Protein AF-A0A4Q7XW99-F1 (afdb_monomer_lite)

Secondary structure (DSSP, 8-state):
-EEEEEE-TTS-EEEEEE-S-TT-SEES-HHHHHHHHHTTT-EEESSTTS-EEE--TT-HHHHHHHHHHHSEEEEE-TTPPPP-----

Structure (mmCIF, N/CA/C/O backbone):
data_AF-A0A4Q7XW99-F1
#
_entry.id   AF-A0A4Q7XW99-F1
#
loop_
_atom_site.group_PDB
_atom_site.id
_atom_site.type_symbol
_atom_site.label_atom_id
_atom_site.label_alt_id
_atom_site.label_comp_id
_atom_site.label_asym_id
_atom_site.label_entity_id
_atom_site.label_seq_id
_atom_site.pdbx_PDB_ins_code
_atom_site.Cartn_x
_atom_site.Cartn_y
_atom_site.Cartn_z
_atom_site.occupancy
_atom_site.B_iso_or_equiv
_atom_site.auth_seq_id
_atom_site.auth_comp_id
_atom_site.auth_asym_id
_atom_site.auth_atom_id
_atom_site.pdbx_PDB_model_num
ATOM 1 N N . MET A 1 1 ? -7.492 8.694 -6.449 1.00 88.19 1 MET A N 1
ATOM 2 C CA . MET A 1 1 ? -6.772 7.492 -6.914 1.00 88.19 1 MET A CA 1
ATOM 3 C C . MET A 1 1 ? -5.406 7.879 -7.441 1.00 88.19 1 MET A C 1
ATOM 5 O O . MET A 1 1 ? -5.291 8.953 -8.019 1.00 88.19 1 MET A O 1
ATOM 9 N N . PHE A 1 2 ? -4.406 7.032 -7.232 1.00 94.81 2 PHE A N 1
ATOM 10 C CA . PHE A 1 2 ? -3.037 7.208 -7.729 1.00 94.81 2 PHE A CA 1
ATOM 11 C C . PHE A 1 2 ? -2.367 5.839 -7.868 1.00 94.81 2 PHE A C 1
ATOM 13 O O . PHE A 1 2 ? -2.868 4.841 -7.344 1.00 94.81 2 PHE A O 1
ATOM 20 N N . THR A 1 3 ? -1.249 5.795 -8.584 1.00 97.00 3 THR A N 1
ATOM 21 C CA . THR A 1 3 ? -0.462 4.574 -8.778 1.00 97.00 3 THR A CA 1
ATOM 22 C C . THR A 1 3 ? 0.639 4.480 -7.725 1.00 97.00 3 THR A C 1
ATOM 24 O O . THR A 1 3 ? 1.191 5.502 -7.326 1.00 97.00 3 THR A O 1
ATOM 27 N N . VAL A 1 4 ? 0.970 3.271 -7.285 1.00 97.38 4 VAL A N 1
ATOM 28 C CA . VAL A 1 4 ? 2.118 2.977 -6.423 1.00 97.38 4 VAL A CA 1
ATOM 29 C C . VAL A 1 4 ? 2.905 1.842 -7.054 1.00 97.38 4 VAL A C 1
ATOM 31 O O . VAL A 1 4 ? 2.325 0.807 -7.391 1.00 97.38 4 VAL A O 1
ATOM 34 N N . THR A 1 5 ? 4.209 2.031 -7.196 1.00 97.44 5 THR A N 1
ATOM 35 C CA . THR A 1 5 ? 5.147 0.976 -7.575 1.00 97.44 5 THR A CA 1
ATOM 36 C C . THR A 1 5 ? 6.025 0.657 -6.378 1.00 97.44 5 THR A C 1
ATOM 38 O O . THR A 1 5 ? 6.555 1.564 -5.736 1.00 97.44 5 THR A O 1
ATOM 41 N N . GLY A 1 6 ? 6.186 -0.625 -6.079 1.00 97.00 6 GLY A N 1
ATOM 42 C CA . GLY A 1 6 ? 7.006 -1.082 -4.966 1.00 97.00 6 GLY A CA 1
ATOM 43 C C . GLY A 1 6 ? 7.501 -2.508 -5.147 1.00 97.00 6 GLY A C 1
ATOM 44 O O . GLY A 1 6 ? 7.280 -3.128 -6.190 1.00 97.00 6 GLY A O 1
ATOM 45 N N . ALA A 1 7 ? 8.169 -3.022 -4.123 1.00 97.56 7 ALA A N 1
ATOM 46 C CA . ALA A 1 7 ? 8.658 -4.388 -4.052 1.00 97.56 7 ALA A CA 1
ATOM 47 C C . ALA A 1 7 ? 8.334 -5.018 -2.693 1.00 97.56 7 ALA A C 1
ATOM 49 O O . ALA A 1 7 ? 8.394 -4.360 -1.657 1.00 97.56 7 ALA A O 1
ATOM 50 N N . PHE A 1 8 ? 7.978 -6.300 -2.701 1.00 96.50 8 PHE A N 1
ATOM 51 C CA . PHE A 1 8 ? 7.864 -7.104 -1.481 1.00 96.50 8 PHE A CA 1
ATOM 52 C C . PHE A 1 8 ? 9.255 -7.539 -0.989 1.00 96.50 8 PHE A C 1
ATOM 54 O O . PHE A 1 8 ? 10.224 -7.486 -1.746 1.00 96.50 8 PHE A O 1
ATOM 61 N N . ASP A 1 9 ? 9.351 -8.043 0.245 1.00 93.88 9 ASP A N 1
ATOM 62 C CA . ASP A 1 9 ? 10.616 -8.517 0.837 1.00 93.88 9 ASP A CA 1
ATOM 63 C C . ASP A 1 9 ? 11.275 -9.672 0.062 1.00 93.88 9 ASP A C 1
ATOM 65 O O . ASP A 1 9 ? 12.481 -9.891 0.161 1.00 93.88 9 ASP A O 1
ATOM 69 N N . ASP A 1 10 ? 10.495 -10.413 -0.735 1.00 94.38 10 ASP A N 1
ATOM 70 C CA . ASP A 1 10 ? 10.992 -11.460 -1.638 1.00 94.38 10 ASP A CA 1
ATOM 71 C C . ASP A 1 10 ? 11.578 -10.904 -2.953 1.00 94.38 10 ASP A C 1
ATOM 73 O O . ASP A 1 10 ? 12.014 -11.668 -3.816 1.00 94.38 10 ASP A O 1
ATOM 77 N N . GLY A 1 11 ? 11.594 -9.577 -3.114 1.00 94.19 11 GLY A N 1
ATOM 78 C CA . GLY A 1 11 ? 12.071 -8.863 -4.295 1.00 94.19 11 GLY A CA 1
ATOM 79 C C . GLY A 1 11 ? 11.060 -8.793 -5.442 1.00 94.19 11 GLY A C 1
ATOM 80 O O . GLY A 1 11 ? 11.361 -8.195 -6.477 1.00 94.19 11 GLY A O 1
ATOM 81 N N . ALA A 1 12 ? 9.863 -9.377 -5.303 1.00 95.69 12 ALA A N 1
ATOM 82 C CA . ALA A 1 12 ? 8.841 -9.289 -6.338 1.00 95.69 12 ALA A CA 1
ATOM 83 C C . ALA A 1 12 ? 8.305 -7.855 -6.438 1.00 95.69 12 ALA A C 1
ATOM 85 O O . ALA A 1 12 ? 7.782 -7.300 -5.470 1.00 95.69 12 ALA A O 1
ATOM 86 N N . THR A 1 13 ? 8.398 -7.263 -7.627 1.00 97.06 13 THR A N 1
ATOM 87 C CA . THR A 1 13 ? 7.892 -5.913 -7.875 1.00 97.06 13 THR A CA 1
ATOM 88 C C . THR A 1 13 ? 6.397 -5.918 -8.169 1.00 97.06 13 THR A C 1
ATOM 90 O O . THR A 1 13 ? 5.825 -6.893 -8.667 1.00 97.06 13 THR A O 1
ATOM 93 N N . TYR A 1 14 ? 5.741 -4.805 -7.863 1.00 96.81 14 TYR A N 1
ATOM 94 C CA . TYR A 1 14 ? 4.342 -4.579 -8.181 1.00 96.81 14 TYR A CA 1
ATOM 95 C C . TYR A 1 14 ? 4.112 -3.139 -8.627 1.00 96.81 14 TYR A C 1
ATOM 97 O O . TYR A 1 14 ? 4.791 -2.218 -8.183 1.00 96.81 14 TYR A O 1
ATOM 105 N N . THR A 1 15 ? 3.077 -2.949 -9.442 1.00 97.38 15 THR A N 1
ATOM 106 C CA . THR A 1 15 ? 2.475 -1.644 -9.709 1.00 97.38 15 THR A CA 1
ATOM 107 C C . THR A 1 15 ? 0.981 -1.776 -9.470 1.00 97.38 15 THR A C 1
ATOM 109 O O . THR A 1 15 ? 0.331 -2.669 -10.018 1.00 97.38 15 THR A O 1
ATOM 112 N N . VAL A 1 16 ? 0.436 -0.915 -8.620 1.00 97.56 16 VAL A N 1
ATOM 113 C CA . VAL A 1 16 ? -0.971 -0.954 -8.227 1.00 97.56 16 VAL A CA 1
ATOM 114 C C . VAL A 1 16 ? -1.614 0.411 -8.287 1.00 97.56 16 VAL A C 1
ATOM 116 O O . VAL A 1 16 ? -0.956 1.430 -8.123 1.00 97.56 16 VAL A O 1
ATOM 119 N N . GLN A 1 17 ? -2.928 0.423 -8.462 1.00 98.00 17 GLN A N 1
ATOM 120 C CA . GLN A 1 17 ? -3.740 1.613 -8.290 1.00 98.00 17 GLN A CA 1
ATOM 121 C C . GLN A 1 17 ? -4.398 1.589 -6.911 1.00 98.00 17 GLN A C 1
ATOM 123 O O . GLN A 1 17 ? -5.142 0.659 -6.599 1.00 98.00 17 GLN A O 1
ATOM 128 N N . VAL A 1 18 ? -4.169 2.635 -6.120 1.00 97.12 18 VAL A N 1
ATOM 129 C CA . VAL A 1 18 ? -4.918 2.916 -4.890 1.00 97.12 18 VAL A CA 1
ATOM 130 C C . VAL A 1 18 ? -6.196 3.652 -5.279 1.00 97.12 18 VAL A C 1
ATOM 132 O O . VAL A 1 18 ? -6.151 4.736 -5.871 1.00 97.12 18 VAL A O 1
ATOM 135 N N . THR A 1 19 ? -7.348 3.046 -5.010 1.00 95.19 19 THR A N 1
ATOM 136 C CA . THR A 1 19 ? -8.630 3.444 -5.615 1.00 95.19 19 THR A CA 1
ATOM 137 C C . THR A 1 19 ? -9.404 4.463 -4.775 1.00 95.19 19 THR A C 1
ATOM 139 O O . THR A 1 19 ? -9.983 5.385 -5.348 1.00 95.19 19 THR A O 1
ATOM 142 N N . GLY A 1 20 ? -9.365 4.334 -3.444 1.00 93.56 20 GLY A N 1
ATOM 143 C CA . GLY A 1 20 ? -10.265 5.035 -2.517 1.00 93.56 20 GLY A CA 1
ATOM 144 C C . GLY A 1 20 ? -11.642 4.379 -2.377 1.00 93.56 20 GLY A C 1
ATOM 145 O O . GLY A 1 20 ? -12.594 5.037 -1.973 1.00 93.56 20 GLY A O 1
ATOM 146 N N . ASP A 1 21 ? -11.761 3.104 -2.747 1.00 94.50 21 ASP A N 1
ATOM 147 C CA . ASP A 1 21 ? -12.979 2.302 -2.635 1.00 94.50 21 ASP A CA 1
ATOM 148 C C . ASP A 1 21 ? -12.760 1.179 -1.612 1.00 94.50 21 ASP A C 1
ATOM 150 O O . ASP A 1 21 ? -11.900 0.323 -1.817 1.00 94.50 21 ASP A O 1
ATOM 154 N N . ALA A 1 22 ? -13.553 1.152 -0.536 1.00 92.00 22 ALA A N 1
ATOM 155 C CA . ALA A 1 22 ? -13.449 0.138 0.516 1.00 92.00 22 ALA A CA 1
ATOM 156 C C . ALA A 1 22 ? -13.637 -1.299 0.003 1.00 92.00 22 ALA A C 1
ATOM 158 O O . ALA A 1 22 ? -13.020 -2.219 0.533 1.00 92.00 22 ALA A O 1
ATOM 159 N N . ALA A 1 23 ? -14.451 -1.509 -1.037 1.00 92.81 23 ALA A N 1
ATOM 160 C CA . ALA A 1 23 ? -14.665 -2.838 -1.608 1.00 92.81 23 ALA A CA 1
ATOM 161 C C . ALA A 1 23 ? -13.477 -3.306 -2.462 1.00 92.81 23 ALA A C 1
ATOM 163 O O . ALA A 1 23 ? -13.322 -4.499 -2.728 1.00 92.81 23 ALA A O 1
ATOM 164 N N . ARG A 1 24 ? -12.647 -2.371 -2.933 1.00 94.94 24 ARG A N 1
ATOM 165 C CA . ARG A 1 24 ? -11.474 -2.668 -3.755 1.00 94.94 24 ARG A CA 1
ATOM 166 C C . ARG A 1 24 ? -10.399 -1.601 -3.552 1.00 94.94 24 ARG A C 1
ATOM 168 O O . ARG A 1 24 ? -10.168 -0.819 -4.476 1.00 94.94 24 ARG A O 1
ATOM 175 N N . PRO A 1 25 ? -9.719 -1.572 -2.395 1.00 95.19 25 PRO A N 1
ATOM 176 C CA . PRO A 1 25 ? -8.791 -0.496 -2.033 1.00 95.19 25 PRO A CA 1
ATOM 177 C C . PRO A 1 25 ? -7.579 -0.415 -2.964 1.00 95.19 25 PRO A C 1
ATOM 179 O O . PRO A 1 25 ? -7.068 0.670 -3.257 1.00 95.19 25 PRO A O 1
ATOM 182 N N . VAL A 1 26 ? -7.147 -1.573 -3.468 1.00 97.06 26 VAL A N 1
ATOM 183 C CA . VAL A 1 26 ? -5.999 -1.726 -4.360 1.00 97.06 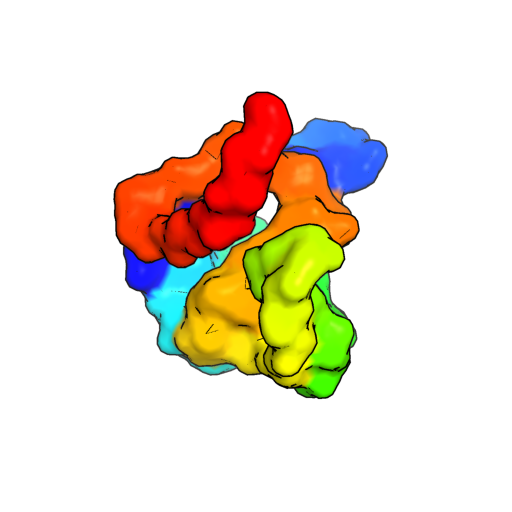26 VAL A CA 1
ATOM 184 C C . VAL A 1 26 ? -6.394 -2.566 -5.574 1.00 97.06 26 VAL A C 1
ATOM 186 O O . VAL A 1 26 ? -7.056 -3.596 -5.447 1.00 97.06 26 VAL A O 1
ATOM 189 N N . ALA A 1 27 ? -5.963 -2.145 -6.763 1.00 96.88 27 ALA A N 1
ATOM 190 C CA . ALA A 1 27 ? -6.117 -2.887 -8.013 1.00 96.88 27 ALA A CA 1
ATOM 191 C C . ALA A 1 27 ? -4.756 -3.119 -8.691 1.00 96.88 27 ALA A C 1
ATOM 193 O O . ALA A 1 27 ? -3.866 -2.281 -8.594 1.00 96.88 27 ALA A O 1
ATOM 194 N N . GLY A 1 28 ? -4.598 -4.244 -9.396 1.00 95.19 28 GLY A N 1
ATOM 195 C CA . GLY A 1 28 ? -3.380 -4.579 -10.156 1.00 95.19 28 GLY A CA 1
ATOM 196 C C . GLY A 1 28 ? -2.477 -5.638 -9.510 1.00 95.19 28 GLY A C 1
ATOM 197 O O . GLY A 1 28 ? -1.765 -6.336 -10.223 1.00 95.19 28 GLY A O 1
ATOM 198 N N . SER A 1 29 ? -2.569 -5.855 -8.193 1.00 96.62 29 SER A N 1
ATOM 199 C CA . SER A 1 29 ? -1.843 -6.926 -7.492 1.00 96.62 29 SER A CA 1
ATOM 200 C C . SER A 1 29 ? -2.702 -7.558 -6.405 1.00 96.62 29 SER A C 1
ATOM 202 O O . SER A 1 29 ? -3.157 -6.882 -5.484 1.00 96.62 29 SER A O 1
ATOM 204 N N . ARG A 1 30 ? -2.889 -8.883 -6.485 1.00 95.94 30 ARG A N 1
ATOM 205 C CA . ARG A 1 30 ? -3.612 -9.650 -5.457 1.00 95.94 30 ARG A CA 1
ATOM 206 C C . ARG A 1 30 ? -2.879 -9.653 -4.120 1.00 95.94 30 ARG A C 1
ATOM 208 O O . ARG A 1 30 ? -3.532 -9.602 -3.090 1.00 95.94 30 ARG A O 1
ATOM 215 N N . ARG A 1 31 ? -1.541 -9.691 -4.134 1.00 97.00 31 ARG A N 1
ATOM 216 C CA . ARG A 1 31 ? -0.735 -9.668 -2.905 1.00 97.00 31 ARG A CA 1
ATOM 217 C C . ARG A 1 31 ? -0.859 -8.329 -2.187 1.00 97.00 31 ARG A C 1
ATOM 219 O O . ARG A 1 31 ? -1.103 -8.317 -0.992 1.00 97.00 31 ARG A O 1
ATOM 226 N N . ALA A 1 32 ? -0.769 -7.221 -2.922 1.00 96.69 32 ALA A N 1
ATOM 227 C CA . ALA A 1 32 ? -0.929 -5.893 -2.334 1.00 96.69 32 ALA A CA 1
ATOM 228 C C . ALA A 1 32 ? -2.355 -5.676 -1.797 1.00 96.69 32 ALA A C 1
ATOM 230 O O . ALA A 1 32 ? -2.527 -5.104 -0.728 1.00 96.69 32 ALA A O 1
ATOM 231 N N . ALA A 1 33 ? -3.377 -6.175 -2.504 1.00 97.06 33 ALA A N 1
ATOM 232 C CA . ALA A 1 33 ? -4.755 -6.137 -2.016 1.00 97.06 33 ALA A CA 1
ATOM 233 C C . ALA A 1 33 ? -4.936 -6.963 -0.731 1.00 97.06 33 ALA A C 1
ATOM 235 O O . ALA A 1 33 ? -5.468 -6.446 0.245 1.00 97.06 33 ALA A O 1
ATOM 236 N N . ALA A 1 34 ? -4.435 -8.202 -0.707 1.00 97.06 34 ALA A N 1
ATOM 237 C CA . ALA A 1 34 ? -4.507 -9.074 0.465 1.00 97.06 34 ALA A CA 1
ATOM 238 C C . ALA A 1 34 ? -3.742 -8.503 1.668 1.00 97.06 34 ALA A C 1
ATOM 240 O O . ALA A 1 34 ? -4.196 -8.632 2.798 1.00 97.06 34 ALA A O 1
ATOM 241 N N . LEU A 1 35 ? -2.610 -7.837 1.431 1.00 96.75 35 LEU A N 1
ATOM 242 C CA . LEU A 1 35 ? -1.854 -7.142 2.470 1.00 96.75 35 LEU A CA 1
ATOM 243 C C . LEU A 1 35 ? -2.695 -6.031 3.118 1.00 96.75 35 LEU A C 1
ATOM 245 O O . LEU A 1 35 ? -2.797 -5.957 4.335 1.00 96.75 35 LEU A O 1
ATOM 249 N N . VAL A 1 36 ? -3.354 -5.197 2.313 1.00 96.88 36 VAL A N 1
ATOM 250 C CA . VAL A 1 36 ? -4.230 -4.129 2.825 1.00 96.88 36 VAL A CA 1
ATOM 251 C C . VAL A 1 36 ? -5.463 -4.685 3.533 1.00 96.88 36 VAL A C 1
ATOM 253 O O . VAL A 1 36 ? -5.925 -4.091 4.505 1.00 96.88 36 VAL A O 1
ATOM 256 N N . GLU A 1 37 ? -6.001 -5.807 3.062 1.00 96.31 37 GLU A N 1
ATOM 257 C CA . GLU A 1 37 ? -7.120 -6.504 3.699 1.00 96.31 37 GLU A CA 1
ATOM 258 C C . GLU A 1 37 ? -6.728 -7.093 5.063 1.00 96.31 37 GLU A C 1
ATOM 260 O O . GLU A 1 37 ? -7.467 -6.938 6.032 1.00 96.31 37 GLU A O 1
ATOM 265 N N . LEU A 1 38 ? -5.538 -7.695 5.160 1.00 97.31 38 LEU A N 1
ATOM 266 C CA . LEU A 1 38 ? -5.015 -8.294 6.390 1.00 97.31 38 LEU A CA 1
ATOM 267 C C . LEU A 1 38 ? -4.907 -7.282 7.538 1.00 97.31 38 LEU A C 1
ATOM 269 O O . LEU A 1 38 ? -5.153 -7.640 8.685 1.00 97.31 38 LEU A O 1
ATOM 273 N N . HIS A 1 39 ? -4.56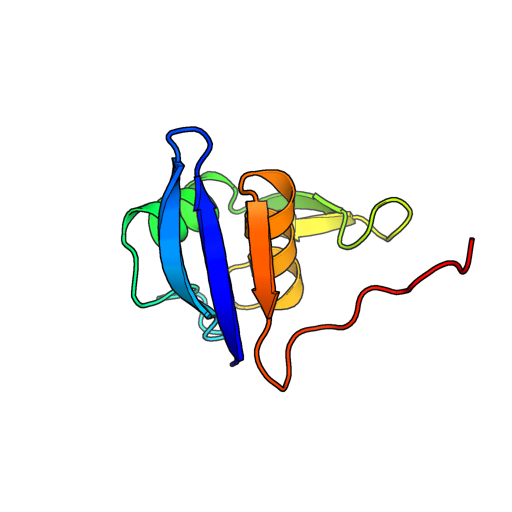4 -6.033 7.221 1.00 97.25 39 HIS A N 1
ATOM 274 C CA . HIS A 1 39 ? -4.338 -4.976 8.207 1.00 97.25 39 HIS A CA 1
ATOM 275 C C . HIS A 1 39 ? -5.558 -4.068 8.443 1.00 97.25 39 HIS A C 1
ATOM 277 O O . HIS A 1 39 ? -5.430 -3.059 9.135 1.00 97.25 39 HIS A O 1
ATOM 283 N N . GLN A 1 40 ? -6.742 -4.378 7.893 1.00 95.94 40 GLN A N 1
ATOM 284 C CA . GLN A 1 40 ? -7.947 -3.554 8.093 1.00 95.94 40 GLN A CA 1
ATOM 285 C C . GLN A 1 40 ? -8.263 -3.344 9.582 1.00 95.94 40 GLN A C 1
ATOM 287 O O . GLN A 1 40 ? -8.278 -4.282 10.377 1.00 95.94 40 GLN A O 1
ATOM 292 N N . GLY A 1 41 ? -8.547 -2.094 9.961 1.00 96.38 41 GLY A N 1
ATOM 293 C CA . GLY A 1 41 ? -8.849 -1.698 11.339 1.00 96.38 41 GLY A CA 1
ATOM 294 C C . GLY A 1 41 ? -7.634 -1.532 12.262 1.00 96.38 41 GLY A C 1
ATOM 295 O O . GLY A 1 41 ? -7.774 -0.933 13.333 1.00 96.38 41 GLY A O 1
ATOM 296 N N . GLU A 1 42 ? -6.440 -1.986 11.870 1.00 97.31 42 GLU A N 1
ATOM 297 C CA . GLU A 1 42 ? -5.225 -1.814 12.673 1.00 97.31 42 GLU A CA 1
ATOM 298 C C . GLU A 1 42 ? -4.752 -0.355 12.706 1.00 97.31 42 GLU A C 1
ATOM 300 O O . GLU A 1 42 ? -4.993 0.423 11.788 1.00 97.31 42 GLU A O 1
ATOM 305 N N . GLN A 1 43 ? -4.061 0.048 13.777 1.00 96.88 43 GLN A N 1
ATOM 306 C CA 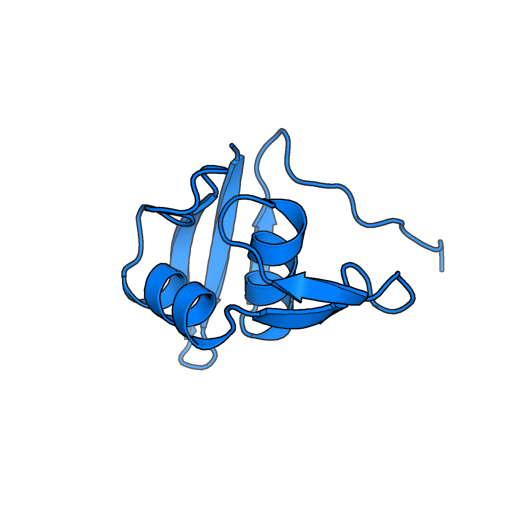. GLN A 1 43 ? -3.559 1.418 13.917 1.00 96.88 43 GLN A CA 1
ATOM 307 C C . GLN A 1 43 ? -2.243 1.616 13.160 1.00 96.88 43 GLN A C 1
ATOM 309 O O . GLN A 1 43 ? -1.176 1.225 13.647 1.00 96.88 43 GLN A O 1
ATOM 314 N N . ILE A 1 44 ? -2.292 2.330 12.036 1.00 95.56 44 ILE A N 1
ATOM 315 C CA . ILE A 1 44 ? -1.120 2.624 11.211 1.00 95.56 44 ILE A CA 1
ATOM 316 C C . ILE A 1 44 ? -0.698 4.090 11.290 1.00 95.56 44 ILE A C 1
ATOM 318 O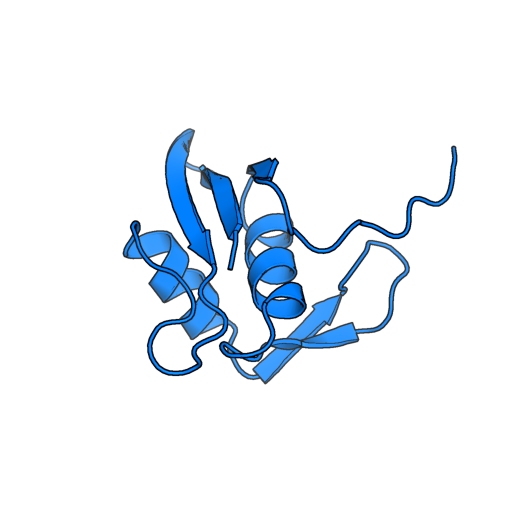 O . ILE A 1 44 ? -1.534 4.993 11.332 1.00 95.56 44 ILE A O 1
ATOM 322 N N . ALA A 1 45 ? 0.611 4.336 11.333 1.00 93.44 45 ALA A N 1
ATOM 323 C CA . ALA A 1 45 ? 1.164 5.683 11.300 1.00 93.44 45 ALA A CA 1
ATOM 324 C C . ALA A 1 45 ? 1.194 6.206 9.856 1.00 93.44 45 ALA A C 1
ATOM 326 O O . ALA A 1 45 ? 1.754 5.570 8.970 1.00 93.44 45 ALA A O 1
ATOM 327 N N . LEU A 1 46 ? 0.620 7.387 9.605 1.00 90.25 46 LEU A N 1
ATOM 328 C CA . LEU A 1 46 ? 0.609 7.971 8.251 1.00 90.25 46 LEU A CA 1
ATOM 329 C C . LEU A 1 46 ? 1.974 8.540 7.821 1.00 90.25 46 LEU A C 1
ATOM 331 O O . LEU A 1 46 ? 2.237 8.764 6.637 1.00 90.25 46 LEU A O 1
ATOM 335 N N . SER A 1 47 ? 2.842 8.801 8.794 1.00 85.19 47 SER A N 1
ATOM 336 C CA . SER A 1 47 ? 4.236 9.200 8.623 1.00 85.19 47 SER A CA 1
ATOM 337 C C . SER A 1 47 ? 5.029 8.786 9.871 1.00 85.19 47 SER A C 1
ATOM 339 O O . SER A 1 47 ? 4.408 8.514 10.901 1.00 85.19 47 SER A O 1
ATOM 341 N N . PRO A 1 48 ? 6.378 8.763 9.832 1.00 81.31 48 PRO A N 1
ATOM 342 C CA . PRO A 1 48 ? 7.197 8.268 10.948 1.00 81.31 48 PRO A CA 1
ATOM 343 C C . PRO A 1 48 ? 6.904 8.924 12.307 1.00 81.31 48 PRO A C 1
ATOM 345 O O . PRO A 1 48 ? 7.043 8.295 13.349 1.00 81.31 48 PRO A O 1
ATOM 348 N N . THR A 1 49 ? 6.477 10.187 12.297 1.00 82.62 49 THR A N 1
ATOM 349 C CA . THR A 1 49 ? 6.101 10.967 13.489 1.00 82.62 49 THR A CA 1
ATOM 350 C C . THR A 1 49 ? 4.649 11.455 13.441 1.00 82.62 49 THR A C 1
ATOM 352 O O . THR A 1 49 ? 4.255 12.347 14.191 1.00 82.62 49 THR A O 1
ATOM 355 N N . GLY A 1 50 ? 3.853 10.916 12.517 1.00 82.38 50 GLY A N 1
ATOM 356 C CA . GLY A 1 50 ? 2.501 11.375 12.231 1.00 82.38 50 GLY A CA 1
ATOM 357 C C . GLY A 1 50 ? 1.428 10.779 13.137 1.00 82.38 50 GLY A C 1
ATOM 358 O O . GLY A 1 50 ? 1.691 9.878 13.936 1.00 82.38 50 GLY A O 1
ATOM 359 N N . PRO A 1 51 ? 0.178 11.252 12.987 1.00 88.56 51 PRO A N 1
ATOM 360 C CA . PRO A 1 51 ? -0.958 10.636 13.649 1.00 88.56 51 PRO A CA 1
ATOM 361 C C . PRO A 1 51 ? -1.127 9.186 13.184 1.00 88.56 51 PRO A C 1
ATOM 363 O O . PRO A 1 51 ? -0.910 8.860 12.011 1.00 88.56 51 PRO A O 1
ATOM 366 N N . ARG A 1 52 ? -1.568 8.335 14.112 1.00 94.38 52 ARG A N 1
ATOM 367 C CA . ARG A 1 52 ? -2.021 6.981 13.798 1.00 94.38 52 ARG A CA 1
ATOM 368 C C . ARG A 1 52 ? -3.510 7.000 13.483 1.00 94.38 52 ARG A C 1
ATOM 370 O O . ARG A 1 52 ? -4.259 7.765 14.094 1.00 94.38 52 ARG A O 1
ATOM 377 N N . ARG A 1 53 ? -3.924 6.197 12.510 1.00 94.81 53 ARG A N 1
ATOM 378 C CA . ARG A 1 53 ? -5.328 6.014 12.132 1.00 94.81 53 ARG A CA 1
ATOM 379 C C . ARG A 1 53 ? -5.621 4.532 11.925 1.00 94.81 53 ARG A C 1
ATOM 381 O O . ARG A 1 53 ? -4.701 3.805 11.549 1.00 94.81 53 ARG A O 1
ATOM 388 N N . PRO A 1 54 ? -6.867 4.081 12.154 1.00 97.31 54 PRO A N 1
ATOM 389 C CA . PRO A 1 54 ? -7.268 2.749 11.730 1.00 97.31 54 PRO A CA 1
ATOM 390 C C . PRO A 1 54 ? -7.121 2.637 10.210 1.00 97.31 54 PRO A C 1
ATOM 392 O O . PRO A 1 54 ? -7.485 3.568 9.491 1.00 97.31 54 P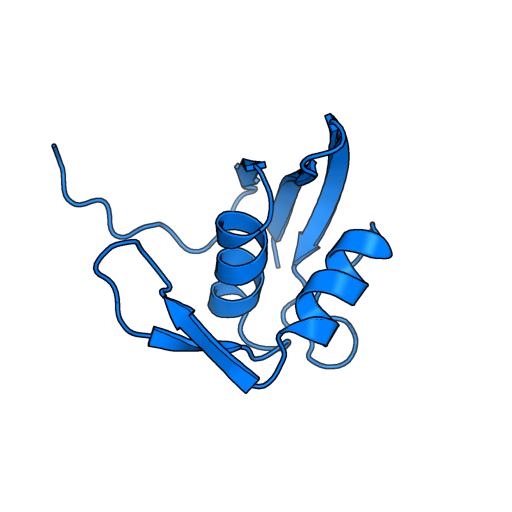RO A O 1
ATOM 395 N N . VAL A 1 55 ? -6.583 1.518 9.731 1.00 97.00 55 VAL A N 1
ATOM 396 C CA . VAL A 1 55 ? -6.553 1.205 8.301 1.00 97.00 55 VAL A CA 1
ATOM 397 C C . VAL A 1 55 ? -7.985 1.095 7.795 1.00 97.00 55 VAL A C 1
ATOM 399 O O . VAL A 1 55 ? -8.775 0.312 8.323 1.00 97.00 55 VAL A O 1
ATOM 402 N N . ASP A 1 56 ? -8.288 1.870 6.761 1.00 96.25 56 ASP A N 1
ATOM 403 C CA . ASP A 1 56 ? -9.571 1.892 6.072 1.00 96.25 56 ASP A CA 1
ATOM 404 C C . ASP A 1 56 ? -9.307 1.836 4.565 1.00 96.25 56 ASP A C 1
ATOM 406 O O . ASP A 1 56 ? -8.620 2.691 4.004 1.00 96.25 56 ASP A O 1
ATOM 410 N N . GLY A 1 57 ? -9.864 0.827 3.892 1.00 93.69 57 GLY A N 1
ATOM 411 C CA . GLY A 1 57 ? -9.732 0.665 2.444 1.00 93.69 57 GLY A CA 1
ATOM 412 C C . GLY A 1 57 ? -10.233 1.857 1.608 1.00 93.69 57 GLY A C 1
ATOM 413 O O . GLY A 1 57 ? -9.752 2.061 0.490 1.00 93.69 57 GLY A O 1
ATOM 414 N N . ALA A 1 58 ? -11.155 2.672 2.128 1.00 95.62 58 ALA A N 1
ATOM 415 C CA . ALA A 1 58 ? -11.584 3.910 1.475 1.00 95.62 58 ALA A CA 1
ATOM 416 C C . ALA A 1 58 ? -10.625 5.089 1.731 1.00 95.62 58 ALA A C 1
ATOM 418 O O . ALA A 1 58 ? -10.528 5.997 0.898 1.00 95.62 58 ALA A O 1
ATOM 419 N N . ASP A 1 59 ? -9.876 5.084 2.841 1.00 95.75 59 ASP A N 1
ATOM 420 C CA . ASP A 1 59 ? -8.874 6.112 3.134 1.00 95.75 59 ASP A CA 1
ATOM 421 C C . ASP A 1 59 ? -7.547 5.771 2.448 1.00 95.75 59 ASP A C 1
ATOM 423 O O . ASP A 1 59 ? -6.684 5.056 2.968 1.00 95.75 59 ASP A O 1
ATOM 427 N N . THR A 1 60 ? -7.355 6.371 1.274 1.00 95.44 60 THR A N 1
ATOM 428 C CA . THR A 1 60 ? -6.150 6.182 0.457 1.00 95.44 60 THR A CA 1
ATOM 429 C C . THR A 1 60 ? -4.834 6.498 1.178 1.00 95.44 60 THR A C 1
ATOM 431 O O . THR A 1 60 ? -3.802 5.938 0.805 1.00 95.44 60 THR A O 1
ATOM 434 N N . ALA A 1 61 ? -4.837 7.352 2.211 1.00 94.88 61 ALA A N 1
ATOM 435 C CA . ALA A 1 61 ? -3.639 7.632 2.997 1.00 94.88 61 ALA A CA 1
ATOM 436 C C . ALA A 1 61 ? -3.268 6.462 3.908 1.00 94.88 61 ALA A C 1
ATOM 438 O O . ALA A 1 61 ? -2.085 6.153 4.044 1.00 94.88 61 ALA A O 1
ATOM 439 N N . THR A 1 62 ? -4.259 5.787 4.491 1.00 96.44 62 THR A N 1
ATOM 440 C CA . THR A 1 62 ? -4.014 4.600 5.319 1.00 96.44 62 THR A CA 1
ATOM 441 C C . THR A 1 62 ? -3.588 3.410 4.461 1.00 96.44 62 THR A C 1
ATOM 443 O O . THR A 1 62 ? -2.641 2.717 4.819 1.00 96.44 62 THR A O 1
ATOM 446 N N . VAL A 1 63 ? -4.182 3.244 3.272 1.00 96.75 63 VAL A N 1
ATOM 447 C CA . VAL A 1 63 ? -3.773 2.221 2.294 1.00 96.75 63 VAL A CA 1
ATOM 448 C C . VAL A 1 63 ? -2.317 2.420 1.866 1.00 96.75 63 VAL A C 1
ATOM 450 O O . VAL A 1 63 ? -1.531 1.476 1.886 1.00 96.75 63 VAL A O 1
ATOM 453 N N . LEU A 1 64 ? -1.922 3.652 1.525 1.00 96.00 64 LEU A N 1
ATOM 454 C CA . LEU A 1 64 ? -0.527 3.957 1.195 1.00 96.00 64 LEU A CA 1
ATOM 455 C C . LEU A 1 64 ? 0.411 3.755 2.390 1.00 96.00 64 LEU A C 1
ATOM 457 O O . LEU A 1 64 ? 1.542 3.314 2.202 1.00 96.00 64 LEU A O 1
ATOM 461 N N . ALA A 1 65 ? -0.037 4.064 3.608 1.00 95.88 65 ALA A N 1
ATOM 462 C CA . ALA A 1 65 ? 0.752 3.812 4.807 1.00 95.88 65 ALA A CA 1
ATOM 463 C C . ALA A 1 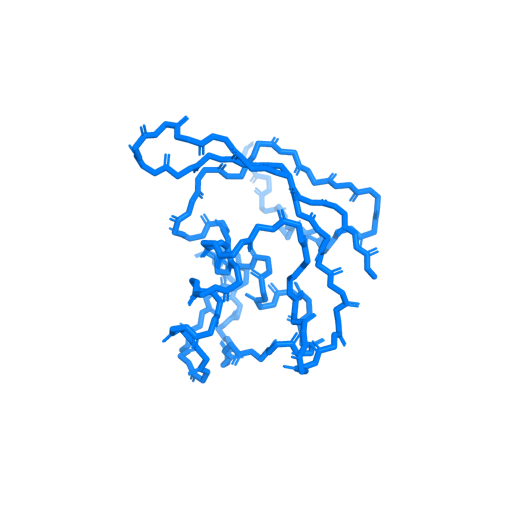65 ? 1.030 2.312 4.993 1.00 95.88 65 ALA A C 1
ATOM 465 O O . ALA A 1 65 ? 2.171 1.965 5.269 1.00 95.88 65 ALA A O 1
ATOM 466 N N . VAL A 1 66 ? 0.047 1.432 4.747 1.00 96.75 66 VAL A N 1
ATOM 467 C CA . VAL A 1 66 ? 0.246 -0.033 4.794 1.00 96.75 66 VAL A CA 1
ATOM 468 C C . VAL A 1 66 ? 1.303 -0.449 3.782 1.00 96.75 66 VAL A C 1
ATOM 470 O O . VAL A 1 66 ? 2.250 -1.148 4.129 1.00 96.75 66 VAL A O 1
ATOM 473 N N . LEU A 1 67 ? 1.189 0.022 2.539 1.00 96.31 67 LEU A N 1
ATOM 474 C CA . LEU A 1 67 ? 2.170 -0.312 1.508 1.00 96.31 67 LEU A CA 1
ATOM 475 C C . LEU A 1 67 ? 3.579 0.161 1.891 1.00 96.31 67 LEU A C 1
ATOM 477 O O . LEU A 1 67 ? 4.526 -0.583 1.696 1.00 96.31 67 LEU A O 1
ATOM 481 N N . ARG A 1 68 ? 3.732 1.352 2.478 1.00 94.69 68 ARG A N 1
ATOM 482 C CA . ARG A 1 68 ? 5.039 1.870 2.922 1.00 94.69 68 ARG A CA 1
ATOM 483 C C . ARG A 1 68 ? 5.613 1.152 4.145 1.00 94.69 68 ARG A C 1
ATOM 485 O O . ARG A 1 68 ? 6.825 1.162 4.312 1.00 94.69 68 ARG A O 1
ATOM 492 N N . GLU A 1 69 ? 4.761 0.635 5.024 1.00 94.81 69 GLU A N 1
ATOM 493 C CA . GLU A 1 69 ? 5.186 -0.049 6.250 1.00 94.81 69 GLU A CA 1
ATOM 494 C C . GLU A 1 69 ? 5.658 -1.477 5.957 1.00 94.81 69 GLU A C 1
ATOM 496 O O . GLU A 1 69 ? 6.642 -1.934 6.528 1.00 94.81 69 GLU A O 1
ATOM 501 N N . TYR A 1 70 ? 4.966 -2.172 5.052 1.00 95.81 70 TYR A N 1
ATOM 502 C CA . TYR A 1 70 ? 5.154 -3.608 4.821 1.00 95.81 70 TYR A CA 1
ATOM 503 C C . TYR A 1 70 ? 5.758 -3.951 3.457 1.00 95.81 70 TYR A C 1
ATOM 505 O O . TYR A 1 70 ? 5.905 -5.124 3.126 1.00 95.81 70 TYR A O 1
ATOM 513 N N . THR A 1 71 ? 6.056 -2.953 2.627 1.00 96.31 71 THR A N 1
ATOM 514 C CA . THR A 1 71 ? 6.744 -3.141 1.346 1.00 96.31 71 THR A CA 1
ATOM 515 C C . THR A 1 71 ? 7.698 -1.980 1.098 1.00 96.31 71 THR A C 1
ATOM 517 O O . THR A 1 71 ? 7.540 -0.898 1.667 1.00 96.31 71 THR A O 1
ATOM 520 N N . ASP A 1 72 ? 8.658 -2.176 0.202 1.00 95.50 72 ASP A N 1
ATOM 521 C CA . ASP A 1 72 ? 9.512 -1.092 -0.264 1.00 95.50 72 ASP A CA 1
ATOM 522 C C . ASP A 1 72 ? 8.791 -0.306 -1.367 1.00 95.50 72 ASP A C 1
ATOM 524 O O . ASP A 1 72 ? 8.673 -0.764 -2.506 1.00 95.50 72 ASP A O 1
ATOM 528 N N . VAL A 1 73 ? 8.242 0.861 -1.025 1.00 94.94 73 VAL A N 1
ATOM 529 C CA . VAL A 1 73 ? 7.581 1.748 -1.994 1.00 94.94 73 VAL A CA 1
ATOM 530 C C . VAL A 1 73 ? 8.632 2.575 -2.729 1.00 94.94 73 VAL A C 1
ATOM 532 O O . VAL A 1 73 ? 9.312 3.409 -2.136 1.00 94.94 73 VAL A O 1
ATOM 535 N N . ILE A 1 74 ? 8.705 2.376 -4.045 1.00 94.00 74 ILE A N 1
ATOM 536 C CA . ILE A 1 74 ? 9.728 2.948 -4.928 1.00 94.00 74 ILE A CA 1
ATOM 537 C C . ILE A 1 74 ? 9.225 4.236 -5.588 1.00 94.00 74 ILE A C 1
ATOM 539 O O . ILE A 1 74 ? 9.948 5.228 -5.656 1.00 94.00 74 ILE A O 1
ATOM 543 N N . GLU A 1 75 ? 7.986 4.231 -6.087 1.00 93.56 75 GLU A N 1
ATOM 544 C CA . GLU A 1 75 ? 7.400 5.369 -6.800 1.00 93.56 75 GLU A CA 1
ATOM 545 C C . GLU A 1 75 ? 5.923 5.557 -6.445 1.00 93.56 75 GLU A C 1
ATOM 547 O O . GLU A 1 75 ? 5.153 4.601 -6.334 1.00 93.56 75 GLU A O 1
ATOM 552 N N . GLU A 1 76 ? 5.519 6.820 -6.322 1.00 94.19 76 GLU A N 1
ATOM 553 C CA . GLU A 1 76 ? 4.142 7.237 -6.089 1.00 94.19 76 GLU A CA 1
ATOM 554 C C . GLU A 1 76 ? 3.700 8.187 -7.203 1.00 94.19 76 GLU A C 1
ATOM 556 O O . GLU A 1 76 ? 4.339 9.204 -7.480 1.00 94.19 76 GLU A O 1
ATOM 561 N N . GLY A 1 77 ? 2.586 7.856 -7.848 1.00 88.50 77 GLY A N 1
ATOM 562 C CA . GLY A 1 77 ? 2.030 8.642 -8.936 1.00 88.50 77 GLY A CA 1
ATOM 563 C C . GLY A 1 77 ? 1.409 9.969 -8.474 1.00 88.50 77 GLY A C 1
ATOM 564 O O . GLY A 1 77 ? 1.169 10.192 -7.281 1.00 88.50 77 GLY A O 1
ATOM 565 N N . PRO A 1 78 ? 1.076 10.860 -9.423 1.00 86.56 78 PRO A N 1
ATOM 566 C CA . PRO A 1 78 ? 0.420 12.129 -9.128 1.00 86.56 78 PRO A CA 1
ATOM 567 C C . PRO A 1 78 ? -0.856 11.943 -8.294 1.00 86.56 78 PRO A C 1
ATOM 569 O O . PRO A 1 78 ? -1.684 11.084 -8.590 1.00 86.56 78 PRO A O 1
ATOM 572 N N . GLY A 1 79 ? -1.029 12.777 -7.265 1.00 81.50 79 GLY A N 1
ATOM 573 C CA . GLY A 1 79 ? -2.183 12.710 -6.361 1.00 81.50 79 GLY A CA 1
ATOM 574 C C . GLY A 1 79 ? -2.000 11.793 -5.148 1.00 81.50 79 GLY A C 1
ATOM 575 O O . GLY A 1 79 ? -2.922 11.693 -4.339 1.00 81.50 79 GLY A O 1
ATOM 576 N N . ALA A 1 80 ? -0.828 11.169 -4.985 1.00 82.56 80 ALA A N 1
ATOM 577 C CA . ALA A 1 80 ? -0.475 10.480 -3.751 1.00 82.56 80 ALA A CA 1
ATOM 578 C C . ALA A 1 80 ? -0.406 11.458 -2.553 1.00 82.56 80 ALA A C 1
ATOM 580 O O . ALA A 1 80 ? 0.100 12.581 -2.693 1.00 82.56 80 ALA A O 1
ATOM 581 N N . PRO A 1 81 ? -0.897 11.059 -1.363 1.00 80.00 81 PRO A N 1
ATOM 582 C CA . PRO A 1 81 ? -0.746 11.836 -0.142 1.00 80.00 81 PRO A CA 1
ATOM 583 C C . PRO A 1 81 ? 0.734 12.113 0.147 1.00 80.00 81 PRO A C 1
ATOM 585 O O . PRO A 1 81 ? 1.532 11.197 0.374 1.00 80.00 81 PRO A O 1
ATOM 588 N N . ARG A 1 82 ? 1.105 13.399 0.174 1.00 68.56 82 ARG A N 1
ATOM 589 C CA . ARG A 1 82 ? 2.465 13.810 0.537 1.00 68.56 82 ARG A CA 1
ATOM 590 C C . ARG A 1 82 ? 2.793 13.352 1.954 1.00 68.56 82 ARG A C 1
ATOM 592 O O . ARG A 1 82 ? 2.001 13.549 2.875 1.00 68.56 82 ARG A O 1
ATOM 599 N N . ARG A 1 83 ? 4.011 12.838 2.149 1.00 64.88 83 ARG A N 1
ATOM 600 C CA . ARG A 1 83 ? 4.606 12.815 3.488 1.00 64.88 83 ARG A CA 1
ATOM 601 C C . ARG A 1 83 ? 4.697 14.255 3.996 1.00 64.88 83 ARG A C 1
ATOM 603 O O . ARG A 1 83 ? 5.135 15.145 3.268 1.00 64.88 83 ARG A O 1
ATOM 610 N N . ALA A 1 84 ? 4.312 14.478 5.249 1.00 49.16 84 ALA A N 1
ATOM 611 C CA . ALA A 1 84 ? 4.787 15.644 5.976 1.00 49.16 84 ALA A CA 1
ATOM 612 C C . ALA A 1 84 ? 6.288 15.430 6.207 1.00 49.16 84 ALA A C 1
ATOM 614 O O . ALA A 1 84 ? 6.688 14.731 7.136 1.00 49.16 84 ALA A O 1
ATOM 615 N N . SER A 1 85 ? 7.114 15.927 5.291 1.00 44.09 85 SER A N 1
ATOM 616 C CA . SER A 1 85 ? 8.562 15.896 5.441 1.00 44.09 85 SER A CA 1
ATOM 617 C C . SER A 1 85 ? 8.934 16.846 6.576 1.00 44.09 85 SER A C 1
ATOM 619 O O . SER A 1 85 ? 8.844 18.063 6.417 1.00 44.09 85 SER A O 1
ATOM 621 N N . ALA A 1 86 ? 9.358 16.316 7.721 1.00 39.12 86 ALA A N 1
ATOM 622 C CA . ALA A 1 86 ? 10.292 17.067 8.542 1.00 39.12 86 ALA A CA 1
ATOM 623 C C . ALA A 1 86 ? 11.597 17.112 7.738 1.00 39.12 86 ALA A C 1
ATOM 625 O O . ALA A 1 86 ? 12.160 16.058 7.440 1.00 39.12 86 ALA A O 1
ATOM 626 N N . LEU A 1 87 ? 12.009 18.308 7.305 1.00 33.00 87 LEU A N 1
ATOM 627 C CA . LEU A 1 87 ? 13.357 18.517 6.783 1.00 33.00 87 LEU A CA 1
ATOM 628 C C . LEU A 1 87 ? 14.361 17.935 7.790 1.00 33.00 87 LEU A C 1
ATOM 630 O O . LEU A 1 87 ? 14.282 18.254 8.979 1.00 33.00 87 LEU A O 1
ATOM 634 N N . GLN A 1 88 ? 15.283 17.111 7.303 1.00 35.28 88 GLN A N 1
ATOM 635 C CA . GLN A 1 88 ? 16.585 16.892 7.926 1.00 35.28 88 GLN A CA 1
ATOM 636 C C . GLN A 1 88 ? 17.647 17.451 6.989 1.00 35.28 88 GLN A C 1
ATOM 638 O O . GLN A 1 88 ? 17.473 17.276 5.760 1.00 35.28 88 GLN A O 1
#

Sequence (88 aa):
MFTVTGAFDDGATYTVQVTGDAARPVAGSRRAAALVELHQGEQIALSPTGPRRPVDGADTATVLAVLREYTDVIEEGPGAPRRASALQ

Foldseek 3Di:
DWWWWFAAPVRDIFIWDQDLDQVQRIPGDPVLRVQLVVQAQPWFALEPPHHTDGRGSNPSSSSVRSCVVGTGTDDIGPPRDDHPDPDD

pLDDT: mean 90.53, std 13.75, range [33.0, 98.0]

Radius of gyration: 12.0 Å; chains: 1; bounding box: 31×30×24 Å